Protein AF-A0A7Y3YTL2-F1 (afdb_monomer)

pLDDT: mean 85.52, std 5.7, range [51.62, 91.19]

Radius of gyration: 11.57 Å; Cα contacts (8 Å, |Δi|>4): 74; chains: 1; bounding box: 36×20×26 Å

Foldseek 3Di:
DAVVLVVCQVCLLVQCQPVALVNSLVSLLCCLQPCVVVHDLVSLLCSLVRPSNLVSNVDPDPVVSVVSSVSSVVSSVD

Mean predicted aligned error: 3.92 Å

Secondary structure (DSSP, 8-state):
--HHHHHHHHTGGGTTTTS-HHHHHHHHHHHHHHTGGGS-HHHHHHHHT-HHHHHHTT-S-HHHHHHHHHHHHHHHH-

Sequence (78 aa):
MNSFTDSLIDHSHELGRGYGPYAQVDMLHNILELIGPTLDKVKLQELINSVGFIEALDLKSEEDKAFVLGQLQDALNQ

Solvent-accessible surface area (backbone atoms only — not comparable to full-atom values): 4476 Å² total; per-residue (Å²): 141,56,70,63,63,50,51,48,45,79,46,34,44,57,52,47,61,91,64,46,40,67,49,22,49,54,51,51,46,51,46,36,66,75,51,36,88,81,49,62,64,70,59,52,51,49,37,75,67,27,64,56,34,58,60,58,33,69,66,91,41,73,66,59,48,52,50,52,51,50,54,51,53,52,52,73,70,112

Organism: NCBI:txid170679

Structure (mmCIF, N/CA/C/O backbone):
data_AF-A0A7Y3YTL2-F1
#
_entry.id   AF-A0A7Y3YTL2-F1
#
loop_
_atom_site.group_PDB
_atom_site.id
_atom_site.type_symbol
_atom_site.label_atom_id
_atom_site.label_alt_id
_atom_site.label_comp_id
_atom_site.label_asym_id
_atom_site.label_entity_id
_atom_site.label_seq_id
_atom_site.pdbx_PDB_ins_code
_atom_site.Cartn_x
_atom_site.Cartn_y
_atom_site.Cartn_z
_atom_site.occupancy
_atom_site.B_iso_or_equiv
_atom_site.auth_seq_id
_atom_site.auth_comp_id
_atom_site.auth_asym_id
_atom_site.auth_atom_id
_atom_site.pdbx_PDB_model_num
ATOM 1 N N . MET A 1 1 ? -21.259 -4.069 4.489 1.00 51.62 1 MET A N 1
ATOM 2 C CA . MET A 1 1 ? -20.536 -3.090 3.653 1.00 51.62 1 MET A CA 1
ATOM 3 C C . MET A 1 1 ? -19.077 -3.531 3.452 1.00 51.62 1 MET A C 1
ATOM 5 O O . MET A 1 1 ? -18.194 -2.696 3.480 1.00 51.62 1 MET A O 1
ATOM 9 N N . ASN A 1 2 ? -18.827 -4.836 3.229 1.00 62.09 2 ASN A N 1
ATOM 10 C CA . ASN A 1 2 ? -17.471 -5.423 3.241 1.00 62.09 2 ASN A CA 1
ATOM 11 C C . ASN A 1 2 ? -16.957 -5.863 1.862 1.00 62.09 2 ASN A C 1
ATOM 13 O O . ASN A 1 2 ? -15.759 -6.048 1.706 1.00 62.09 2 ASN A O 1
ATOM 17 N N . SER A 1 3 ? -17.827 -5.970 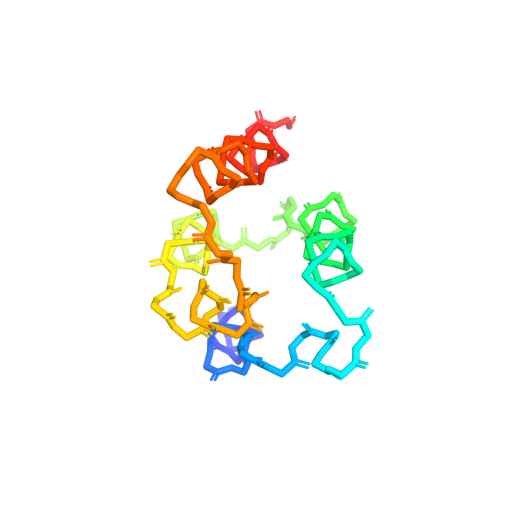0.850 1.00 79.12 3 SER A N 1
ATOM 18 C CA . SER A 1 3 ? -17.440 -6.473 -0.476 1.00 79.12 3 SER A CA 1
ATOM 19 C C . SER A 1 3 ? -16.432 -5.580 -1.202 1.00 79.12 3 SER A C 1
ATOM 21 O O . SER A 1 3 ? -15.682 -6.068 -2.036 1.00 79.12 3 SER A O 1
ATOM 23 N N . PHE A 1 4 ? -16.413 -4.278 -0.902 1.00 83.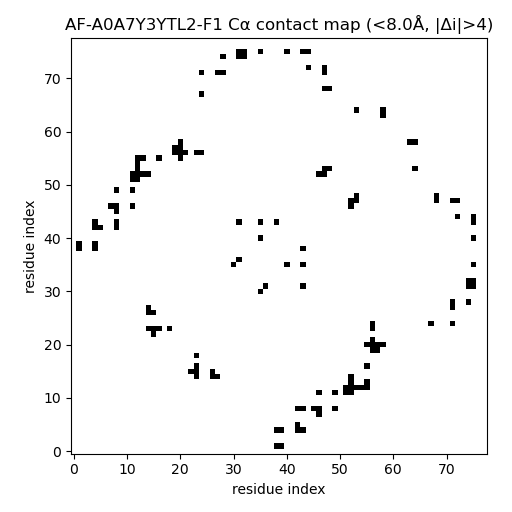25 4 PHE A N 1
ATOM 24 C CA . PHE A 1 4 ? -15.466 -3.352 -1.519 1.00 83.25 4 PHE A CA 1
ATOM 25 C C . PHE A 1 4 ? -14.049 -3.534 -0.964 1.00 83.25 4 PHE A C 1
ATOM 27 O O . PHE A 1 4 ? -13.115 -3.688 -1.742 1.00 83.25 4 PHE A O 1
ATOM 34 N N . THR A 1 5 ? -13.884 -3.571 0.363 1.00 83.38 5 THR A N 1
ATOM 35 C CA . THR A 1 5 ? -12.569 -3.798 0.984 1.00 83.38 5 THR A CA 1
ATOM 36 C C . THR A 1 5 ? -12.022 -5.180 0.637 1.00 83.38 5 THR A C 1
ATOM 38 O O . THR A 1 5 ? -10.839 -5.298 0.347 1.00 83.38 5 THR A O 1
ATOM 41 N N . ASP A 1 6 ? -12.891 -6.195 0.576 1.00 86.44 6 ASP A N 1
ATOM 42 C CA . ASP A 1 6 ? -12.520 -7.538 0.112 1.00 86.44 6 ASP A CA 1
ATOM 43 C C . ASP A 1 6 ? -12.011 -7.512 -1.335 1.00 86.44 6 ASP A C 1
ATOM 45 O O . ASP A 1 6 ? -10.914 -7.983 -1.620 1.00 86.44 6 ASP A O 1
ATOM 49 N N . SER A 1 7 ? -12.744 -6.850 -2.237 1.00 87.00 7 SER A N 1
ATOM 50 C CA . SER A 1 7 ? -12.312 -6.690 -3.628 1.00 87.00 7 SER A CA 1
ATOM 51 C C . SER A 1 7 ? -10.981 -5.945 -3.754 1.00 87.00 7 SER A C 1
ATOM 53 O O . SER A 1 7 ? -10.207 -6.255 -4.657 1.00 87.00 7 SER A O 1
ATOM 55 N N . LEU A 1 8 ? -10.715 -4.964 -2.887 1.00 85.06 8 LEU A N 1
ATOM 56 C CA . LEU A 1 8 ? -9.461 -4.212 -2.883 1.00 85.06 8 LEU A CA 1
ATOM 57 C C . LEU A 1 8 ? -8.273 -5.085 -2.454 1.00 85.06 8 LEU A C 1
ATOM 59 O O . LEU A 1 8 ? -7.195 -4.944 -3.021 1.00 85.06 8 LEU A O 1
ATOM 63 N N . ILE A 1 9 ? -8.473 -5.992 -1.492 1.00 84.69 9 ILE A N 1
ATOM 64 C CA . ILE A 1 9 ? -7.462 -6.976 -1.074 1.00 84.69 9 ILE A CA 1
ATOM 65 C C . ILE A 1 9 ? -7.167 -7.951 -2.211 1.00 84.69 9 ILE A C 1
ATOM 67 O O . ILE A 1 9 ? -6.007 -8.119 -2.579 1.00 84.69 9 ILE A O 1
ATOM 71 N N . ASP A 1 10 ? -8.204 -8.543 -2.804 1.00 87.75 10 ASP A N 1
ATOM 72 C CA . ASP A 1 10 ? -8.050 -9.551 -3.860 1.00 87.75 10 ASP A CA 1
ATOM 73 C C . ASP A 1 10 ? -7.314 -8.998 -5.097 1.00 87.75 10 ASP A C 1
ATOM 75 O O . ASP A 1 10 ? -6.547 -9.709 -5.751 1.00 87.75 10 ASP A O 1
ATOM 79 N N . HIS A 1 11 ? -7.504 -7.709 -5.394 1.00 88.06 11 HIS A N 1
ATOM 80 C CA . HIS A 1 11 ? -6.933 -7.031 -6.565 1.00 88.06 11 HIS A CA 1
ATOM 81 C C . HIS A 1 11 ? -5.797 -6.064 -6.199 1.00 88.06 11 HIS A C 1
ATOM 83 O O . HIS A 1 11 ? -5.408 -5.220 -7.005 1.00 88.06 11 HIS A O 1
ATOM 89 N N . SER A 1 12 ? -5.233 -6.178 -4.995 1.00 86.12 12 SER A N 1
ATOM 90 C CA . SER A 1 12 ? -4.212 -5.248 -4.500 1.00 86.12 12 SER A CA 1
ATOM 91 C C . SER A 1 12 ? -2.964 -5.205 -5.387 1.00 86.12 12 SER A C 1
ATOM 93 O O . SER A 1 12 ? -2.416 -4.140 -5.644 1.00 86.12 12 SER A O 1
ATOM 95 N N . HIS A 1 13 ? -2.575 -6.353 -5.940 1.00 85.75 13 HIS A N 1
ATOM 96 C CA . HIS A 1 13 ? -1.463 -6.523 -6.878 1.00 85.75 13 HIS A CA 1
ATOM 97 C C . HIS A 1 13 ? -1.642 -5.788 -8.224 1.00 85.75 13 HIS A C 1
ATOM 99 O O . HIS A 1 13 ? -0.694 -5.674 -9.004 1.00 85.75 13 HIS A O 1
ATOM 105 N N . GLU A 1 14 ? -2.855 -5.323 -8.536 1.00 88.19 14 GLU A N 1
ATOM 106 C CA . GLU A 1 14 ? -3.147 -4.542 -9.741 1.00 88.19 14 GLU A CA 1
ATOM 107 C C . GLU A 1 14 ? -3.038 -3.030 -9.502 1.00 88.19 14 GLU A C 1
ATOM 109 O O . GLU A 1 14 ? -2.921 -2.267 -10.466 1.00 88.19 14 GLU A O 1
ATOM 114 N N . LEU A 1 15 ? -3.044 -2.581 -8.240 1.00 87.19 15 LEU A N 1
ATOM 115 C CA . LEU A 1 15 ? -3.002 -1.165 -7.878 1.00 87.19 15 LEU A CA 1
ATOM 116 C C . LEU A 1 15 ? -1.721 -0.515 -8.397 1.00 87.19 15 LEU A C 1
ATOM 118 O O . LEU A 1 15 ? -0.641 -0.760 -7.880 1.00 87.19 15 LEU A O 1
ATOM 122 N N . GLY A 1 16 ? -1.847 0.325 -9.428 1.00 81.25 16 GLY A N 1
ATOM 123 C CA . GLY A 1 16 ? -0.718 1.036 -10.034 1.00 81.25 16 GLY A CA 1
ATOM 124 C C . GLY A 1 16 ? 0.280 0.133 -10.769 1.00 81.25 16 GLY A C 1
ATOM 125 O O . GLY A 1 16 ? 1.395 0.569 -11.078 1.00 81.25 16 GLY A O 1
ATOM 126 N N . ARG A 1 17 ? -0.085 -1.120 -11.066 1.00 85.56 17 ARG A N 1
ATOM 127 C CA . ARG A 1 17 ? 0.793 -2.062 -11.765 1.00 85.56 17 ARG A CA 1
ATOM 128 C C . ARG A 1 17 ? 1.277 -1.468 -13.092 1.00 85.56 17 ARG A C 1
ATOM 130 O O . ARG A 1 17 ? 0.493 -0.973 -13.896 1.00 85.56 17 ARG A O 1
ATOM 137 N N . GLY A 1 18 ? 2.588 -1.534 -13.326 1.00 86.00 18 GLY A N 1
ATOM 138 C CA . GLY A 1 18 ? 3.235 -0.973 -14.521 1.00 86.00 18 GLY A CA 1
ATOM 139 C C . GLY A 1 18 ? 3.682 0.490 -14.395 1.00 86.00 18 GLY A C 1
ATOM 140 O O . GLY A 1 18 ? 4.411 0.958 -15.265 1.00 86.00 18 GLY A O 1
ATOM 141 N N . TYR A 1 19 ? 3.330 1.185 -13.307 1.00 86.94 19 TYR A N 1
ATOM 142 C CA . TYR A 1 19 ? 3.786 2.556 -13.025 1.00 86.94 19 TYR A CA 1
ATOM 143 C C . TYR A 1 19 ? 5.014 2.616 -12.095 1.00 86.94 19 TYR A C 1
ATOM 145 O O . TYR A 1 19 ? 5.574 3.688 -11.875 1.00 86.94 19 TYR A O 1
ATOM 153 N N . GLY A 1 20 ? 5.469 1.460 -11.596 1.00 86.44 20 GLY A N 1
ATOM 154 C CA . GLY A 1 20 ? 6.621 1.320 -10.700 1.00 86.44 20 GLY A CA 1
ATOM 155 C C . GLY A 1 20 ? 6.249 1.376 -9.210 1.00 86.44 20 GLY A C 1
ATOM 156 O O . GLY A 1 20 ? 5.165 1.847 -8.871 1.00 86.44 20 GLY A O 1
ATOM 157 N N . PRO A 1 21 ? 7.122 0.886 -8.309 1.00 85.94 21 PRO A N 1
ATOM 158 C CA . PRO A 1 21 ? 6.829 0.721 -6.881 1.00 85.94 21 PRO A CA 1
ATOM 159 C C . PRO A 1 21 ? 6.268 1.974 -6.215 1.00 85.94 21 PRO A C 1
ATOM 161 O O . PRO A 1 21 ? 5.220 1.920 -5.589 1.00 85.94 21 PRO A O 1
ATOM 164 N N . TYR A 1 22 ? 6.936 3.117 -6.379 1.00 86.38 22 TYR A N 1
ATOM 165 C CA . TYR A 1 22 ? 6.550 4.343 -5.680 1.00 86.38 22 TYR A CA 1
ATOM 166 C C . TYR A 1 22 ? 5.159 4.837 -6.093 1.00 86.38 22 TYR A C 1
ATOM 168 O O . TYR A 1 22 ? 4.367 5.209 -5.238 1.00 86.38 22 TYR A O 1
ATOM 176 N N . ALA A 1 23 ? 4.810 4.736 -7.380 1.00 87.81 23 ALA A N 1
ATOM 177 C CA . ALA A 1 23 ? 3.476 5.100 -7.851 1.00 87.81 23 ALA A CA 1
ATOM 178 C C . ALA A 1 23 ? 2.385 4.167 -7.294 1.00 87.81 23 ALA A C 1
ATOM 180 O O . ALA A 1 23 ? 1.288 4.624 -6.983 1.00 87.81 23 ALA A O 1
ATOM 181 N N . GLN A 1 24 ? 2.679 2.870 -7.142 1.00 88.94 24 GLN A N 1
ATOM 182 C CA . GLN A 1 24 ? 1.762 1.910 -6.513 1.00 88.94 24 GLN A CA 1
ATOM 183 C C . GLN A 1 24 ? 1.513 2.261 -5.039 1.00 88.94 24 GLN A C 1
ATOM 185 O O . GLN A 1 24 ? 0.372 2.246 -4.577 1.00 88.94 24 GLN A O 1
ATOM 190 N N . VAL A 1 25 ? 2.575 2.632 -4.319 1.00 89.62 25 VAL A N 1
ATOM 191 C CA . VAL A 1 25 ? 2.502 3.071 -2.918 1.00 89.62 25 VAL A CA 1
ATOM 192 C C . VAL A 1 25 ? 1.697 4.358 -2.785 1.00 89.62 25 VAL A C 1
ATOM 194 O O . VAL A 1 25 ? 0.781 4.397 -1.970 1.00 89.62 25 VAL A O 1
ATOM 197 N N . ASP A 1 26 ? 1.967 5.368 -3.615 1.00 90.06 26 ASP A N 1
ATOM 198 C CA . ASP A 1 26 ? 1.231 6.639 -3.605 1.00 90.06 26 ASP A CA 1
ATOM 199 C C . ASP A 1 26 ? -0.268 6.428 -3.867 1.00 90.06 26 ASP A C 1
ATOM 201 O O . ASP A 1 26 ? -1.122 7.046 -3.231 1.00 90.06 26 ASP A O 1
ATOM 205 N N . MET A 1 27 ? -0.622 5.526 -4.788 1.00 90.00 27 MET A N 1
ATOM 206 C CA . MET A 1 27 ? -2.022 5.189 -5.057 1.00 90.00 27 MET A CA 1
ATOM 207 C C . MET A 1 27 ? -2.695 4.522 -3.856 1.00 90.00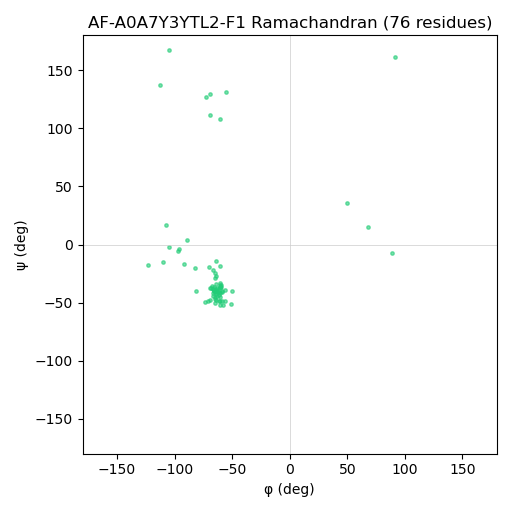 27 MET A C 1
ATOM 209 O O . MET A 1 27 ? -3.812 4.906 -3.506 1.00 90.00 27 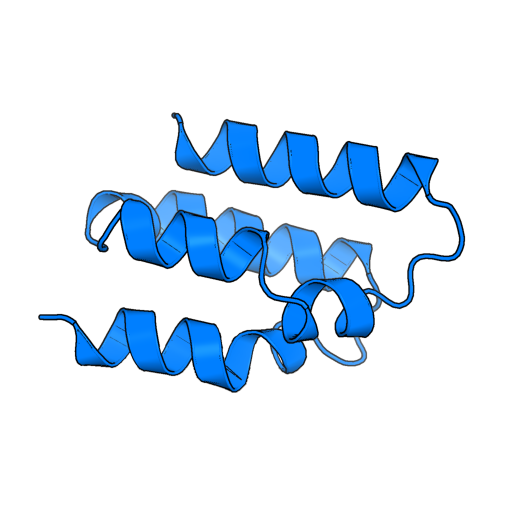MET A O 1
ATOM 213 N N . LEU A 1 28 ? -2.031 3.561 -3.205 1.00 89.62 28 LEU A N 1
ATOM 214 C CA . LEU A 1 28 ? -2.571 2.938 -1.999 1.00 89.62 28 LEU A CA 1
ATOM 215 C C . LEU A 1 28 ? -2.676 3.947 -0.848 1.00 89.62 28 LEU A C 1
ATOM 217 O O . LEU A 1 28 ? -3.701 3.984 -0.174 1.00 89.62 28 LEU A O 1
ATOM 221 N N . HIS A 1 29 ? -1.679 4.813 -0.669 1.00 91.19 29 HIS A N 1
ATOM 222 C CA . HIS A 1 29 ? -1.720 5.896 0.311 1.00 91.19 29 HIS A CA 1
ATOM 223 C C . HIS A 1 29 ? -2.947 6.795 0.100 1.00 91.19 29 HIS A C 1
ATOM 225 O O . HIS A 1 29 ? -3.715 7.016 1.032 1.00 91.19 29 HIS A O 1
ATOM 231 N N . ASN A 1 30 ? -3.205 7.230 -1.137 1.00 90.12 30 ASN A N 1
ATOM 232 C CA . ASN A 1 30 ? -4.383 8.040 -1.464 1.00 90.12 30 ASN A CA 1
ATOM 233 C C . ASN A 1 30 ? -5.705 7.314 -1.167 1.00 90.12 30 ASN A C 1
ATOM 235 O O . ASN A 1 30 ? -6.673 7.937 -0.736 1.00 90.12 30 ASN A O 1
ATOM 239 N N . ILE A 1 31 ? -5.769 5.997 -1.387 1.00 88.56 31 ILE A N 1
ATOM 240 C CA . ILE A 1 31 ? -6.944 5.188 -1.034 1.00 88.56 31 ILE A CA 1
ATOM 241 C C . ILE A 1 31 ? -7.144 5.167 0.488 1.00 88.56 31 ILE A C 1
ATOM 243 O O . ILE A 1 31 ? -8.264 5.385 0.961 1.00 88.56 31 ILE A O 1
ATOM 247 N N . LEU A 1 32 ? -6.073 4.928 1.251 1.00 89.62 32 LEU A N 1
ATOM 248 C CA . LEU A 1 32 ? -6.110 4.912 2.715 1.00 89.62 32 LEU A CA 1
ATOM 249 C C . LEU A 1 32 ? -6.530 6.272 3.283 1.00 89.62 32 LEU A C 1
ATOM 251 O O . LEU A 1 32 ? -7.359 6.308 4.183 1.00 89.62 32 LEU A O 1
ATOM 255 N N . GLU A 1 33 ? -6.042 7.373 2.715 1.00 89.81 33 GLU A N 1
ATOM 256 C CA . GLU A 1 33 ? -6.366 8.730 3.164 1.00 89.81 33 GLU A CA 1
ATOM 257 C C . GLU A 1 33 ? -7.812 9.135 2.826 1.00 89.81 33 GLU A C 1
ATOM 259 O O . GLU A 1 33 ? -8.548 9.628 3.680 1.00 89.81 33 GLU A O 1
ATOM 264 N N . LEU A 1 34 ? -8.251 8.918 1.581 1.00 89.00 34 LEU A N 1
ATOM 265 C CA . LEU A 1 34 ? -9.526 9.459 1.096 1.00 89.00 34 LEU A CA 1
ATOM 266 C C . LEU A 1 34 ? -10.739 8.627 1.507 1.00 89.00 34 LEU A C 1
ATOM 268 O O . LEU A 1 34 ? -11.800 9.181 1.797 1.00 89.00 34 LEU A O 1
ATOM 272 N N . ILE A 1 35 ? -10.614 7.298 1.470 1.00 85.62 35 ILE A N 1
ATOM 273 C CA . ILE A 1 35 ? -11.745 6.396 1.721 1.00 85.62 35 ILE A CA 1
ATOM 274 C C . ILE A 1 35 ? -11.489 5.414 2.859 1.00 85.62 35 ILE A C 1
ATOM 276 O O . ILE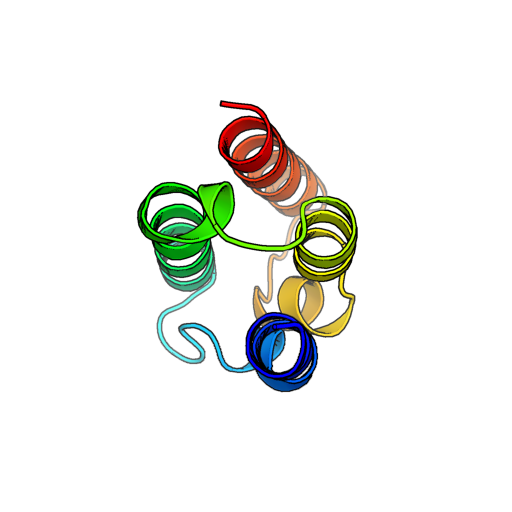 A 1 35 ? -12.459 4.897 3.415 1.00 85.62 35 ILE A O 1
ATOM 280 N N . GLY A 1 36 ? -10.233 5.205 3.263 1.00 86.44 36 GLY A N 1
ATOM 281 C CA . GLY A 1 36 ? -9.859 4.319 4.365 1.00 86.44 36 GLY A CA 1
ATOM 282 C C . GLY A 1 36 ? -10.637 4.531 5.672 1.00 86.44 36 GLY A C 1
ATOM 283 O O . GLY A 1 36 ? -11.074 3.526 6.235 1.00 86.44 36 GLY A O 1
ATOM 284 N N . PRO A 1 37 ? -10.951 5.772 6.110 1.00 88.44 37 PRO A N 1
ATOM 285 C CA . PRO A 1 37 ? -11.745 6.005 7.323 1.00 88.44 37 PRO A CA 1
ATOM 286 C C . PRO A 1 37 ? -13.163 5.412 7.288 1.00 88.44 37 PRO A C 1
ATOM 288 O O . PRO A 1 37 ? -13.803 5.262 8.327 1.00 88.44 37 PRO A O 1
ATOM 291 N N . THR A 1 38 ? -13.678 5.089 6.097 1.00 87.69 38 THR A N 1
ATOM 292 C CA . THR A 1 38 ? -15.009 4.487 5.904 1.00 87.69 38 THR A CA 1
ATOM 293 C C . THR A 1 38 ? -14.974 2.964 5.761 1.00 87.69 38 THR A C 1
ATOM 295 O O . THR A 1 38 ? -16.031 2.331 5.684 1.00 87.69 38 THR A O 1
ATOM 298 N N . LEU A 1 39 ? -13.777 2.373 5.708 1.00 86.12 39 LEU A N 1
ATOM 299 C CA . LEU A 1 39 ? -13.557 0.950 5.472 1.00 86.12 39 LEU A CA 1
ATOM 300 C C . LEU A 1 39 ? -13.175 0.220 6.764 1.00 86.12 39 LEU A C 1
ATOM 302 O O . LEU A 1 39 ? -12.853 0.815 7.791 1.00 86.12 39 LEU A O 1
ATOM 306 N N . ASP A 1 40 ? -13.216 -1.109 6.707 1.00 87.44 40 ASP A N 1
ATOM 307 C CA . ASP A 1 40 ? -12.799 -1.959 7.817 1.00 87.44 40 ASP A CA 1
ATOM 308 C C . ASP A 1 40 ? -11.275 -1.875 8.014 1.00 87.44 40 ASP A C 1
ATOM 310 O O . ASP A 1 40 ? -10.496 -2.356 7.187 1.00 87.44 40 ASP A O 1
ATOM 314 N N . LYS A 1 41 ? -10.854 -1.272 9.131 1.00 87.06 41 LYS A N 1
ATOM 315 C CA . LYS A 1 41 ? -9.440 -1.067 9.471 1.00 87.06 41 LYS A CA 1
ATOM 316 C C . LYS A 1 41 ? -8.650 -2.377 9.580 1.00 87.06 41 LYS A C 1
ATOM 318 O O . LYS A 1 41 ? -7.479 -2.399 9.211 1.00 87.06 41 LYS A O 1
ATOM 323 N N . VAL A 1 42 ? -9.266 -3.463 10.056 1.00 87.88 42 VAL A N 1
ATOM 324 C CA . VAL A 1 42 ? -8.593 -4.770 10.169 1.00 87.88 42 VAL A CA 1
ATOM 325 C C . VAL A 1 42 ? -8.280 -5.305 8.777 1.00 87.88 42 VAL A C 1
ATOM 327 O O . VAL A 1 42 ? -7.153 -5.709 8.509 1.00 87.88 42 VAL A O 1
ATOM 330 N N . LYS A 1 43 ? -9.239 -5.207 7.856 1.00 86.88 43 LYS A N 1
ATOM 331 C CA . LYS A 1 43 ? -9.046 -5.612 6.458 1.00 86.88 43 LYS A CA 1
ATOM 332 C C . LYS A 1 43 ? -8.059 -4.718 5.707 1.00 86.88 43 LYS A C 1
ATOM 334 O O . LYS A 1 43 ? -7.266 -5.202 4.908 1.00 86.88 43 LYS A O 1
ATOM 339 N N . LEU A 1 44 ? -8.033 -3.416 5.983 1.00 88.25 44 LEU A N 1
ATOM 340 C CA . LEU A 1 44 ? -6.998 -2.535 5.428 1.00 88.25 44 LEU A CA 1
ATOM 341 C C . LEU A 1 44 ? -5.593 -2.900 5.927 1.00 88.25 44 LEU A C 1
ATOM 343 O O . LEU A 1 44 ? -4.624 -2.804 5.177 1.00 88.25 44 LE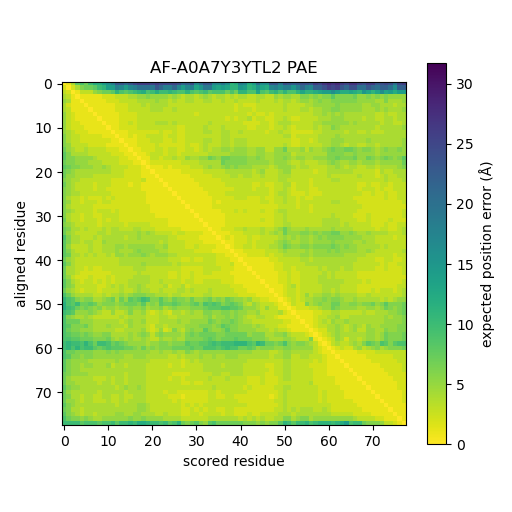U A O 1
ATOM 347 N N . GLN A 1 45 ? -5.472 -3.369 7.168 1.00 88.94 45 GLN A N 1
ATOM 348 C CA . GLN A 1 45 ? -4.205 -3.888 7.671 1.00 88.94 45 GLN A CA 1
ATOM 349 C C . GLN A 1 45 ? -3.790 -5.176 6.939 1.00 88.94 45 GLN A C 1
ATOM 351 O O . GLN A 1 45 ? -2.607 -5.350 6.643 1.00 88.94 45 GLN A O 1
ATOM 356 N N . GLU A 1 46 ? -4.743 -6.057 6.618 1.00 87.19 46 GLU A N 1
ATOM 357 C CA . GLU A 1 46 ? -4.509 -7.245 5.783 1.00 87.19 46 GLU A CA 1
ATOM 358 C C . GLU A 1 46 ? -4.063 -6.866 4.365 1.00 87.19 46 GLU A C 1
ATOM 360 O O . GLU A 1 46 ? -3.135 -7.479 3.849 1.00 87.19 46 GLU A O 1
ATOM 365 N N . LEU A 1 47 ? -4.650 -5.822 3.766 1.00 86.56 47 LEU A N 1
ATOM 366 C CA . LEU A 1 47 ? -4.252 -5.284 2.459 1.00 86.56 47 LEU A CA 1
ATOM 367 C C . LEU A 1 47 ? -2.780 -4.845 2.439 1.00 86.56 47 LEU A C 1
ATOM 369 O O . LEU A 1 47 ? -2.02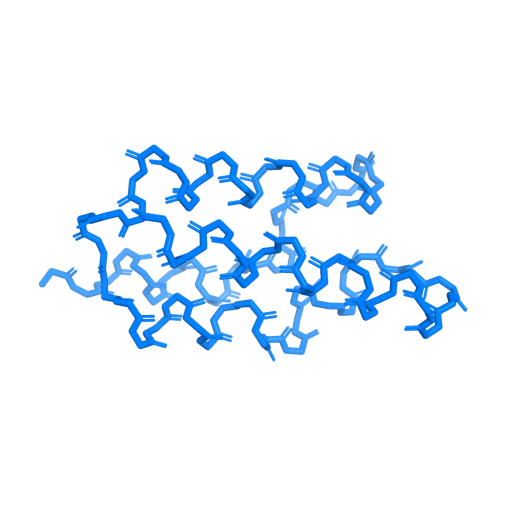8 -5.275 1.563 1.00 86.56 47 LEU A O 1
ATOM 373 N N . ILE A 1 48 ? -2.367 -4.020 3.409 1.00 87.88 48 ILE A N 1
ATOM 374 C CA . ILE A 1 48 ? -0.987 -3.510 3.523 1.00 87.88 48 ILE A CA 1
ATOM 375 C C . ILE A 1 48 ? 0.007 -4.661 3.701 1.00 87.88 48 ILE A C 1
ATOM 377 O O . ILE A 1 48 ? 1.101 -4.636 3.145 1.00 87.88 48 ILE A O 1
ATOM 381 N N . ASN A 1 49 ? -0.392 -5.688 4.451 1.00 82.81 49 ASN A N 1
ATOM 382 C CA . ASN A 1 49 ? 0.424 -6.871 4.699 1.00 82.81 49 ASN A CA 1
ATOM 383 C C . ASN A 1 49 ? 0.225 -7.968 3.638 1.00 82.81 49 ASN A C 1
ATOM 385 O O . ASN A 1 49 ? 0.776 -9.062 3.783 1.00 82.81 49 ASN A O 1
ATOM 389 N N . SER A 1 50 ? -0.577 -7.720 2.596 1.00 82.38 50 SER A N 1
ATOM 390 C CA . SER A 1 50 ? -0.881 -8.740 1.599 1.00 82.38 50 SER A CA 1
ATOM 391 C C . SER A 1 50 ? 0.360 -9.035 0.767 1.00 82.38 50 SER A C 1
ATOM 393 O O . SER A 1 50 ? 1.008 -8.139 0.221 1.00 82.38 50 SER A O 1
ATOM 395 N N . VAL A 1 51 ? 0.673 -10.324 0.644 1.00 74.44 51 VAL A N 1
ATOM 396 C CA . VAL A 1 51 ? 1.805 -10.801 -0.160 1.00 74.44 51 VAL A CA 1
ATOM 397 C C . VAL A 1 51 ? 1.680 -10.307 -1.604 1.00 74.44 51 VAL A C 1
ATOM 399 O O . VAL A 1 51 ? 2.663 -9.849 -2.171 1.00 74.44 51 VAL A O 1
ATOM 402 N N . GLY A 1 52 ? 0.462 -10.289 -2.158 1.00 75.50 52 GLY A N 1
ATOM 403 C CA . GLY A 1 52 ? 0.209 -9.851 -3.533 1.00 75.50 52 GLY A CA 1
ATOM 404 C C . GLY A 1 52 ? 0.589 -8.393 -3.808 1.00 75.50 52 GLY A C 1
ATOM 405 O O . GLY A 1 52 ? 1.212 -8.120 -4.832 1.00 75.50 52 GLY A O 1
ATOM 406 N N . PHE A 1 53 ? 0.269 -7.459 -2.904 1.00 81.56 53 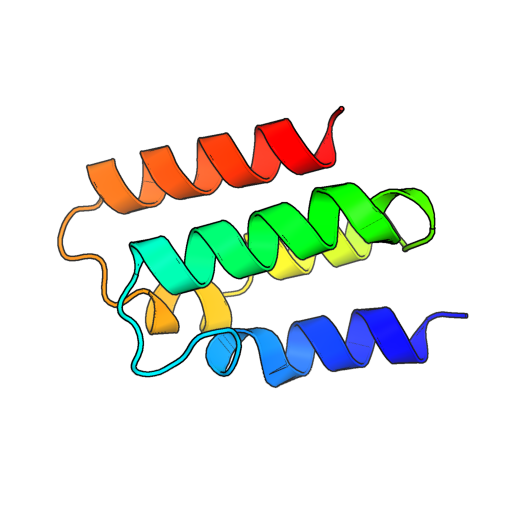PHE A N 1
ATOM 407 C CA . PHE A 1 53 ? 0.672 -6.060 -3.071 1.00 81.56 53 PHE A CA 1
ATOM 408 C C . PHE A 1 53 ? 2.187 -5.903 -2.921 1.00 81.56 53 PHE A C 1
ATOM 410 O O . PHE A 1 53 ? 2.834 -5.305 -3.774 1.00 81.56 53 PHE A O 1
ATOM 417 N N . ILE A 1 54 ? 2.771 -6.493 -1.875 1.00 82.06 54 ILE A N 1
ATOM 418 C CA . ILE A 1 54 ? 4.205 -6.362 -1.588 1.00 82.06 54 ILE A CA 1
ATOM 419 C C . ILE A 1 54 ? 5.076 -6.985 -2.682 1.00 82.06 54 ILE A C 1
ATOM 421 O O . ILE A 1 54 ? 6.102 -6.410 -3.046 1.00 82.06 54 ILE A O 1
ATOM 425 N N . GLU A 1 55 ? 4.665 -8.118 -3.250 1.00 81.38 55 GLU A N 1
ATOM 426 C CA . GLU A 1 55 ? 5.332 -8.715 -4.408 1.00 81.38 55 GLU A CA 1
ATOM 427 C C . GLU A 1 55 ? 5.188 -7.845 -5.666 1.00 81.38 55 GLU A C 1
ATOM 429 O O . GLU A 1 55 ? 6.156 -7.692 -6.413 1.00 81.38 55 GLU A O 1
ATOM 434 N N . ALA A 1 56 ? 4.025 -7.219 -5.888 1.00 81.62 56 ALA A N 1
ATOM 435 C CA . ALA A 1 56 ? 3.786 -6.346 -7.043 1.00 81.62 56 ALA A CA 1
ATOM 436 C C . ALA A 1 56 ? 4.616 -5.050 -7.0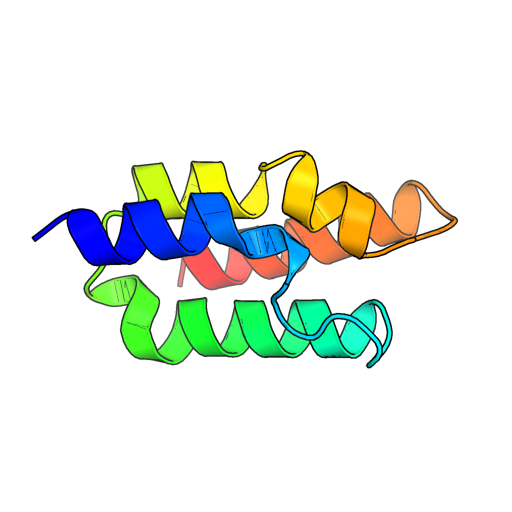27 1.00 81.62 56 ALA A C 1
ATOM 438 O O . ALA A 1 56 ? 4.870 -4.465 -8.087 1.00 81.62 56 ALA A O 1
ATOM 439 N N . LEU A 1 57 ? 5.085 -4.614 -5.854 1.00 82.88 57 LEU A N 1
ATOM 440 C CA . LEU A 1 57 ? 5.984 -3.467 -5.750 1.00 82.88 57 LEU A CA 1
ATOM 441 C C . LEU A 1 57 ? 7.346 -3.720 -6.427 1.00 82.88 57 LEU A C 1
ATOM 443 O O . LEU A 1 57 ? 7.983 -2.756 -6.840 1.00 82.88 57 LEU A O 1
ATOM 447 N N . ASP A 1 58 ? 7.795 -4.975 -6.577 1.00 83.31 58 ASP A N 1
ATOM 448 C CA . ASP A 1 58 ? 9.110 -5.327 -7.158 1.00 83.31 58 ASP A CA 1
ATOM 449 C C . ASP A 1 58 ? 10.284 -4.538 -6.522 1.00 83.31 58 ASP A C 1
ATOM 451 O O . ASP A 1 58 ? 11.254 -4.131 -7.170 1.00 83.31 58 ASP A O 1
ATOM 455 N N . LEU A 1 59 ? 10.184 -4.270 -5.212 1.00 85.44 59 LEU A N 1
ATOM 456 C CA . LEU A 1 59 ? 11.227 -3.581 -4.451 1.00 85.44 59 LEU A CA 1
ATOM 457 C C . LEU A 1 59 ? 12.424 -4.509 -4.240 1.00 85.44 59 LEU A C 1
ATOM 459 O O . LEU A 1 59 ? 12.297 -5.616 -3.711 1.00 85.44 59 LEU A O 1
ATOM 463 N N . LYS A 1 60 ? 13.609 -4.028 -4.623 1.00 82.56 60 LYS A N 1
ATOM 464 C CA . LYS A 1 60 ? 14.853 -4.816 -4.611 1.00 82.56 60 LYS A CA 1
ATOM 465 C C . LYS A 1 60 ? 15.528 -4.889 -3.242 1.00 82.56 60 LYS A C 1
ATOM 467 O O . LYS A 1 60 ? 16.354 -5.773 -3.036 1.00 82.56 60 LYS A O 1
ATOM 472 N N . SER A 1 61 ? 15.209 -3.963 -2.340 1.00 88.81 61 SER A N 1
ATOM 473 C CA . SER A 1 61 ? 15.791 -3.877 -1.000 1.00 88.81 61 SER A CA 1
ATOM 474 C C . SER A 1 61 ? 14.748 -4.187 0.069 1.00 88.81 61 SER A C 1
ATOM 476 O O . SER A 1 61 ? 13.626 -3.685 0.015 1.00 88.81 61 SER A O 1
ATOM 478 N N . GLU A 1 62 ? 15.137 -4.967 1.076 1.00 86.25 62 GLU A N 1
ATOM 479 C CA . GLU A 1 62 ? 14.321 -5.178 2.277 1.00 86.25 62 GLU A CA 1
ATOM 480 C C . GLU A 1 62 ? 14.147 -3.883 3.085 1.00 86.25 62 GLU A C 1
ATOM 482 O O . GLU A 1 62 ? 13.111 -3.688 3.716 1.00 86.25 62 GLU A O 1
ATOM 487 N N . GLU A 1 63 ? 15.113 -2.960 3.015 1.00 88.38 63 GLU A N 1
ATOM 488 C CA . GLU A 1 63 ? 14.993 -1.637 3.641 1.00 88.38 63 GLU A CA 1
ATOM 489 C C . GLU A 1 63 ? 13.906 -0.796 2.964 1.00 88.38 63 GLU A C 1
ATOM 491 O O . GLU A 1 63 ? 13.092 -0.185 3.653 1.00 88.38 63 GLU A O 1
ATOM 496 N N . ASP A 1 64 ? 13.831 -0.824 1.628 1.00 86.62 64 ASP A N 1
ATOM 497 C CA . ASP A 1 64 ? 12.794 -0.098 0.884 1.00 86.62 64 ASP A CA 1
ATOM 498 C C . ASP A 1 64 ? 11.404 -0.672 1.179 1.00 86.62 64 ASP A C 1
ATOM 500 O O . ASP A 1 64 ? 10.443 0.078 1.358 1.00 86.62 64 ASP A O 1
ATOM 504 N N . LYS A 1 65 ? 11.293 -2.004 1.278 1.00 86.31 65 LYS A N 1
ATOM 505 C CA . LYS A 1 65 ? 10.042 -2.670 1.671 1.00 86.31 65 LYS A CA 1
ATOM 506 C C . LYS A 1 65 ? 9.608 -2.248 3.070 1.00 86.31 65 LYS A C 1
ATOM 508 O O . LYS A 1 65 ? 8.450 -1.884 3.260 1.00 86.31 65 LYS A O 1
ATOM 513 N N . ALA A 1 66 ? 10.524 -2.276 4.038 1.00 87.88 66 ALA A N 1
ATOM 514 C CA . ALA A 1 66 ? 10.237 -1.877 5.412 1.00 87.88 66 ALA A CA 1
ATOM 515 C C . ALA A 1 66 ? 9.839 -0.396 5.506 1.00 87.88 66 ALA A C 1
ATOM 517 O O . ALA A 1 66 ? 8.892 -0.061 6.216 1.00 87.88 66 ALA A O 1
ATOM 518 N N . PHE A 1 67 ? 10.520 0.476 4.758 1.00 89.00 67 PHE A N 1
ATOM 519 C CA . PHE A 1 67 ? 10.201 1.899 4.688 1.00 89.00 67 PHE A CA 1
ATOM 520 C C . PHE A 1 67 ? 8.785 2.139 4.150 1.00 89.00 67 PHE A C 1
ATOM 522 O O . PHE A 1 67 ? 7.983 2.804 4.803 1.00 89.00 67 PHE A O 1
ATOM 529 N N . VAL A 1 68 ? 8.449 1.544 3.002 1.00 88.38 68 VAL A N 1
ATOM 530 C CA . VAL A 1 68 ? 7.119 1.658 2.384 1.00 88.38 68 VAL A CA 1
ATOM 531 C C . VAL A 1 68 ? 6.019 1.122 3.300 1.00 88.38 68 VAL A C 1
ATOM 533 O O . VAL A 1 68 ? 4.989 1.771 3.475 1.00 88.38 68 VAL A O 1
ATOM 536 N N . LEU A 1 69 ? 6.239 -0.044 3.912 1.00 88.00 69 LEU A N 1
ATOM 537 C CA . LEU A 1 69 ? 5.296 -0.625 4.868 1.00 88.00 69 LEU A CA 1
ATOM 538 C C . LEU A 1 69 ? 5.053 0.306 6.058 1.00 88.00 69 LEU A C 1
ATOM 540 O O . LEU A 1 69 ? 3.905 0.470 6.466 1.00 88.00 69 LEU A O 1
ATOM 544 N N . GLY A 1 70 ? 6.106 0.946 6.573 1.00 88.81 70 GLY A N 1
ATOM 545 C CA . GLY A 1 70 ? 5.994 1.955 7.624 1.00 88.81 70 GLY A CA 1
ATOM 546 C C . GLY A 1 70 ? 5.115 3.133 7.201 1.00 88.81 70 GLY A C 1
ATOM 547 O O . GLY A 1 70 ? 4.171 3.469 7.908 1.00 88.81 70 GLY A O 1
ATOM 548 N N . GLN A 1 71 ? 5.342 3.695 6.008 1.00 87.94 71 GLN A N 1
ATOM 549 C CA . GLN A 1 71 ? 4.533 4.814 5.508 1.00 87.94 71 GLN A CA 1
ATOM 550 C C . GLN A 1 71 ? 3.046 4.457 5.359 1.00 87.94 71 GLN A C 1
ATOM 552 O O . GLN A 1 71 ? 2.175 5.247 5.717 1.00 87.94 71 GLN A O 1
ATOM 557 N N . LEU A 1 72 ? 2.740 3.258 4.858 1.00 89.75 72 LEU A N 1
ATOM 558 C CA . LEU A 1 72 ? 1.358 2.794 4.707 1.00 89.75 72 LEU A CA 1
ATOM 559 C C . LEU A 1 72 ? 0.688 2.519 6.061 1.00 89.75 72 LEU A C 1
ATOM 561 O O . LEU A 1 72 ? -0.496 2.807 6.237 1.00 89.75 72 LEU A O 1
ATOM 565 N N . GLN A 1 73 ? 1.437 1.986 7.030 1.00 89.12 73 GLN A N 1
ATOM 566 C CA . GLN A 1 73 ? 0.952 1.789 8.399 1.00 89.12 73 GLN A CA 1
ATOM 567 C C . GLN A 1 73 ? 0.674 3.120 9.099 1.00 89.12 73 GLN A C 1
ATOM 569 O O . GLN A 1 73 ? -0.332 3.236 9.799 1.00 89.12 73 GLN A O 1
ATOM 574 N N . ASP A 1 74 ? 1.523 4.124 8.892 1.00 89.00 74 ASP A N 1
ATOM 575 C CA . ASP A 1 74 ? 1.298 5.467 9.419 1.00 89.00 74 ASP A CA 1
ATOM 576 C C . ASP A 1 74 ? 0.028 6.079 8.816 1.00 89.00 74 ASP A C 1
ATOM 578 O O . ASP A 1 74 ? -0.807 6.591 9.560 1.00 89.00 74 ASP A O 1
ATOM 582 N N . ALA A 1 75 ? -0.179 5.949 7.501 1.00 87.38 75 ALA A N 1
ATOM 583 C CA . ALA A 1 75 ? -1.384 6.431 6.820 1.00 87.38 75 ALA A CA 1
ATOM 584 C C . ALA A 1 75 ? -2.676 5.771 7.339 1.00 87.38 75 ALA A C 1
ATOM 586 O O . ALA A 1 75 ? -3.697 6.434 7.480 1.00 87.38 75 ALA A O 1
ATOM 587 N N . LEU A 1 76 ? -2.641 4.478 7.682 1.00 87.81 76 LEU A N 1
ATOM 588 C CA . LEU A 1 76 ? -3.794 3.761 8.246 1.00 87.81 76 LEU A CA 1
ATOM 589 C C . LEU A 1 76 ? -4.155 4.200 9.685 1.00 87.81 76 LEU A C 1
ATOM 591 O O . LEU A 1 76 ? -5.244 3.897 10.187 1.00 87.81 76 LEU A O 1
ATOM 595 N N . ASN A 1 77 ? -3.224 4.840 10.395 1.00 85.38 77 ASN A N 1
ATOM 596 C CA . ASN A 1 77 ? -3.369 5.199 11.807 1.00 85.38 77 ASN A CA 1
ATOM 597 C C . ASN A 1 77 ? -3.644 6.686 12.064 1.00 85.38 77 ASN A C 1
ATOM 599 O O . ASN A 1 77 ? -3.836 7.048 13.228 1.00 85.38 77 ASN A O 1
ATOM 603 N N . GLN A 1 78 ? -3.676 7.503 11.013 1.00 79.19 78 GLN A N 1
ATOM 604 C CA . GLN A 1 78 ? -4.132 8.895 11.051 1.00 79.19 78 GLN A CA 1
ATOM 605 C C . GLN A 1 78 ? -5.663 8.972 11.114 1.00 79.19 78 GLN A C 1
ATOM 607 O O . GLN A 1 78 ? -6.156 9.918 11.768 1.00 79.19 78 GLN A O 1
#